Protein AF-A0A8H7DZ50-F1 (afdb_monomer)

Solvent-accessible surface area (backbone atoms only — not comparable to full-atom values): 5069 Å² total; per-residue (Å²): 128,69,67,87,42,66,87,48,54,75,61,54,28,37,52,50,28,50,50,52,34,68,79,33,76,87,52,49,63,64,58,35,18,61,61,34,74,52,63,52,67,58,40,54,32,41,77,69,64,77,42,75,52,70,64,57,53,50,60,74,67,47,93,58,55,74,68,56,49,51,52,51,50,54,50,52,53,54,42,39,76,72,71,43,88,131

Radius of gyration: 19.3 Å; Cα contacts (8 Å, |Δi|>4): 61; chains: 1; bounding box: 40×24×50 Å

Mean predicted aligned error: 6.55 Å

Secondary structure (DSSP, 8-state):
--GGGTTS-HHHHHHHHHHHHHH-TTS-HHHHHHHTT--HHHHHHHHTTSS--HHHHHHHH-SS-HHHHHHHHHHHHHHHHTT---

Sequence (86 aa):
MADKYANLSTSERVDAAVQLIHENPLLSLRKAATICNIHPSSISRRQRGLSRSKEQASQEQQLLTPAEEAILIKYALKYNDWGLPL

pLDDT: mean 89.75, std 7.65, range [51.53, 96.56]

Foldseek 3Di:
DQPPQPPPDLLVLLVQLLVVCVVPVPDDLVNSCVNSVHDSVSNVCPVVVVDDHPVVVVCVPDPDDPVVVVVVVVVVVVVVVVVDDD

Structure (mmCIF, N/CA/C/O backbone):
data_AF-A0A8H7DZ50-F1
#
_entry.id   AF-A0A8H7DZ50-F1
#
loop_
_atom_site.group_PDB
_atom_site.id
_atom_site.type_symbol
_atom_site.label_atom_id
_atom_site.label_alt_id
_atom_site.label_comp_id
_atom_site.label_asym_id
_atom_site.label_entity_id
_atom_site.label_seq_id
_atom_site.pdbx_PDB_ins_code
_atom_site.Cartn_x
_atom_site.Cartn_y
_atom_site.Cartn_z
_atom_site.occupancy
_atom_site.B_iso_or_equiv
_atom_site.auth_seq_id
_atom_site.auth_comp_id
_atom_site.auth_asym_id
_atom_site.auth_atom_id
_atom_site.pdbx_PDB_model_num
ATOM 1 N N . MET A 1 1 ? -25.323 -2.765 1.164 1.00 52.78 1 MET A N 1
ATOM 2 C CA . MET A 1 1 ? -24.050 -2.018 1.338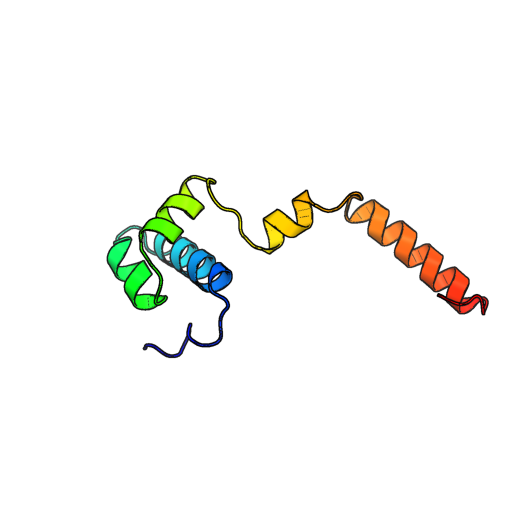 1.00 52.78 1 MET A CA 1
ATOM 3 C C . MET A 1 1 ? -22.816 -2.923 1.474 1.00 52.78 1 MET A C 1
ATOM 5 O O . MET A 1 1 ? -21.718 -2.386 1.446 1.00 52.78 1 MET A O 1
ATOM 9 N N . ALA A 1 2 ? -22.950 -4.256 1.560 1.00 51.53 2 ALA A N 1
ATOM 10 C CA . ALA A 1 2 ? -21.813 -5.172 1.736 1.00 51.53 2 ALA A CA 1
ATOM 11 C C . ALA A 1 2 ? -21.030 -5.497 0.441 1.00 51.53 2 ALA A C 1
ATOM 13 O O . ALA A 1 2 ? -19.896 -5.960 0.517 1.00 51.53 2 ALA A O 1
ATOM 14 N N . ASP A 1 3 ? -21.583 -5.206 -0.740 1.00 62.16 3 ASP A N 1
ATOM 15 C CA . ASP A 1 3 ? -21.039 -5.755 -1.994 1.00 62.16 3 ASP A CA 1
ATOM 16 C C . ASP A 1 3 ? -19.953 -4.897 -2.654 1.00 62.16 3 ASP A C 1
ATOM 18 O O . ASP A 1 3 ? -19.205 -5.393 -3.492 1.00 62.16 3 ASP A O 1
ATOM 22 N N . LYS A 1 4 ? -19.801 -3.623 -2.260 1.00 76.12 4 LYS A N 1
ATOM 23 C CA . LYS A 1 4 ? -18.832 -2.708 -2.900 1.00 76.12 4 LYS A CA 1
ATOM 24 C C . LYS A 1 4 ? -17.382 -3.171 -2.721 1.00 76.12 4 LYS A C 1
ATOM 26 O O . LYS A 1 4 ? -16.547 -2.911 -3.580 1.00 76.12 4 LYS A O 1
ATOM 31 N N . TYR A 1 5 ? -17.091 -3.860 -1.618 1.00 81.44 5 TYR A N 1
ATOM 32 C CA . TYR A 1 5 ? -15.735 -4.274 -1.255 1.00 81.44 5 TYR A CA 1
ATOM 33 C C . TYR A 1 5 ? -15.501 -5.787 -1.364 1.00 81.44 5 TYR A C 1
ATOM 35 O O . TYR A 1 5 ? -14.400 -6.255 -1.081 1.00 81.44 5 TYR A O 1
ATOM 43 N N . ALA A 1 6 ? -16.512 -6.558 -1.780 1.00 80.12 6 ALA A N 1
ATOM 44 C CA . ALA A 1 6 ? -16.449 -8.020 -1.816 1.00 80.12 6 ALA A CA 1
ATOM 45 C C . ALA A 1 6 ? -15.466 -8.552 -2.874 1.00 80.12 6 ALA A C 1
ATOM 47 O O . ALA A 1 6 ? -14.764 -9.528 -2.618 1.00 80.12 6 ALA A O 1
ATOM 48 N N . ASN A 1 7 ? -15.362 -7.865 -4.016 1.00 87.50 7 ASN A N 1
ATOM 49 C CA . ASN A 1 7 ? -14.471 -8.245 -5.119 1.00 87.50 7 ASN A CA 1
ATOM 50 C C . ASN A 1 7 ? -13.019 -7.768 -4.935 1.00 87.50 7 ASN A C 1
ATOM 52 O O . ASN A 1 7 ? -12.157 -8.125 -5.731 1.00 87.50 7 ASN A O 1
ATOM 56 N N . LEU A 1 8 ? -12.743 -6.958 -3.908 1.00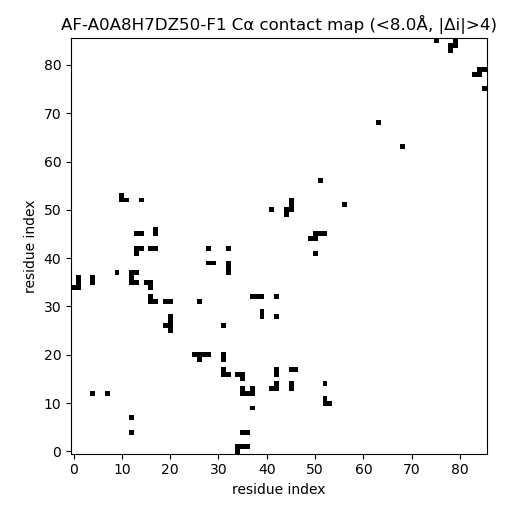 87.50 8 LEU A N 1
ATOM 57 C CA . LEU A 1 8 ? -11.411 -6.407 -3.660 1.00 87.50 8 LEU A CA 1
ATOM 58 C C . LEU A 1 8 ? -10.547 -7.384 -2.862 1.00 87.50 8 LEU A C 1
ATOM 60 O O . LEU A 1 8 ? -11.020 -8.101 -1.960 1.00 87.50 8 LEU A O 1
ATOM 64 N N . SER A 1 9 ? -9.244 -7.345 -3.133 1.00 90.44 9 SER A N 1
ATOM 65 C CA . SER A 1 9 ? -8.266 -8.069 -2.331 1.00 90.44 9 SER A CA 1
ATOM 66 C C . SER A 1 9 ? -8.276 -7.576 -0.881 1.00 90.44 9 SER A C 1
ATOM 68 O O . SER A 1 9 ? -8.731 -6.476 -0.554 1.00 90.44 9 SER A O 1
ATOM 70 N N . THR A 1 10 ? -7.779 -8.398 0.041 1.00 89.94 10 THR A N 1
ATOM 71 C CA . THR A 1 10 ? -7.717 -8.018 1.459 1.00 89.94 10 THR A CA 1
ATOM 72 C C . THR A 1 10 ? -6.874 -6.764 1.683 1.00 89.94 10 THR A C 1
ATOM 74 O O . THR A 1 10 ? -7.242 -5.944 2.520 1.00 89.94 10 THR A O 1
ATOM 77 N N . SER A 1 11 ? -5.783 -6.572 0.929 1.00 90.31 11 SER A N 1
ATOM 78 C CA . SER A 1 11 ? -4.980 -5.345 1.016 1.00 90.31 11 SER A CA 1
ATOM 79 C C . SER A 1 11 ? -5.746 -4.129 0.507 1.00 90.31 11 SER A C 1
ATOM 81 O O . SER A 1 11 ? -5.745 -3.107 1.185 1.00 90.31 11 SER A O 1
ATOM 83 N N . GLU A 1 12 ? -6.421 -4.242 -0.638 1.00 91.75 12 GLU A N 1
ATOM 84 C CA . GLU A 1 12 ? -7.209 -3.144 -1.214 1.00 91.75 12 GLU A CA 1
ATOM 85 C C . GLU A 1 12 ? -8.342 -2.706 -0.285 1.00 91.75 12 GLU A C 1
ATOM 87 O O . GLU A 1 12 ? -8.603 -1.516 -0.137 1.00 91.75 12 GLU A O 1
ATOM 92 N N . ARG A 1 13 ? -8.989 -3.649 0.409 1.00 92.81 13 ARG A N 1
ATOM 93 C CA . ARG A 1 13 ? -9.995 -3.318 1.428 1.00 92.81 13 ARG A CA 1
ATOM 94 C C . ARG A 1 13 ? -9.410 -2.541 2.601 1.00 92.81 13 ARG A C 1
ATOM 96 O O . ARG A 1 13 ? -10.081 -1.669 3.146 1.00 92.81 13 ARG A O 1
ATOM 103 N N . VAL A 1 14 ? -8.175 -2.852 2.998 1.00 93.44 14 VAL A N 1
ATOM 104 C CA . VAL A 1 14 ? -7.463 -2.105 4.043 1.00 93.44 14 VAL A CA 1
ATOM 105 C C . VAL A 1 14 ? -7.131 -0.694 3.561 1.00 93.44 14 VAL A C 1
ATOM 107 O O . VAL A 1 14 ? -7.366 0.249 4.312 1.00 93.44 14 VAL A O 1
ATOM 110 N N . ASP A 1 15 ? -6.659 -0.537 2.323 1.00 93.31 15 ASP A N 1
ATOM 111 C CA . ASP A 1 15 ? -6.394 0.779 1.724 1.00 93.31 15 ASP A CA 1
ATOM 112 C C . ASP A 1 15 ? -7.671 1.622 1.630 1.00 93.31 15 ASP A C 1
ATOM 114 O O . ASP A 1 15 ? -7.700 2.762 2.098 1.00 93.31 15 ASP A O 1
ATOM 118 N N . ALA A 1 16 ? -8.764 1.027 1.150 1.00 93.25 16 ALA A N 1
ATOM 119 C CA . ALA A 1 16 ? -10.063 1.680 1.084 1.00 93.25 16 ALA A CA 1
ATOM 120 C C . ALA A 1 16 ? -10.575 2.105 2.468 1.00 93.25 16 ALA A C 1
ATOM 122 O O . ALA A 1 16 ? -11.103 3.202 2.614 1.00 93.25 16 ALA A O 1
ATOM 123 N N . ALA A 1 17 ? -10.399 1.275 3.501 1.00 93.50 17 ALA A N 1
ATOM 124 C CA . ALA A 1 17 ? -10.807 1.622 4.861 1.00 93.50 17 ALA A CA 1
ATOM 125 C C . ALA A 1 17 ? -9.976 2.769 5.453 1.00 93.50 17 ALA A C 1
ATOM 127 O O . ALA A 1 17 ? -10.516 3.607 6.176 1.00 93.50 17 ALA A O 1
ATOM 128 N N . VAL A 1 18 ? -8.673 2.823 5.151 1.00 93.56 18 VAL A N 1
ATOM 129 C CA . VAL A 1 18 ? -7.803 3.938 5.551 1.00 93.56 18 VAL A CA 1
ATOM 130 C C . VAL A 1 18 ? -8.232 5.231 4.856 1.00 93.56 18 VAL A C 1
ATOM 132 O O . VAL A 1 18 ? -8.357 6.251 5.532 1.00 93.56 18 VAL A O 1
ATOM 135 N N . GLN A 1 19 ? -8.523 5.185 3.552 1.00 93.50 19 GLN A N 1
ATOM 136 C CA . GLN A 1 19 ? -9.052 6.331 2.802 1.00 93.50 19 GLN A CA 1
ATOM 137 C C . GLN A 1 19 ? -10.392 6.811 3.370 1.00 93.50 19 GLN A C 1
ATOM 139 O O . GLN A 1 19 ? -10.560 8.000 3.609 1.00 93.50 19 GLN A O 1
ATOM 144 N N . LEU A 1 20 ? -11.303 5.892 3.703 1.00 93.31 20 LEU A N 1
ATOM 145 C CA . LEU A 1 20 ? -12.614 6.226 4.272 1.00 93.31 20 LEU A CA 1
ATOM 146 C C . LEU A 1 20 ? -12.504 6.984 5.604 1.00 93.31 20 LEU A C 1
ATOM 148 O O . LEU A 1 20 ? -13.272 7.912 5.854 1.00 93.31 20 LEU A O 1
ATOM 152 N N . ILE A 1 21 ? -11.543 6.603 6.454 1.00 93.81 21 ILE A N 1
ATOM 153 C CA . ILE A 1 21 ? -11.245 7.305 7.714 1.00 93.81 21 ILE A CA 1
ATOM 154 C C . ILE A 1 21 ? -10.610 8.673 7.440 1.00 93.81 21 ILE A C 1
ATOM 156 O O . ILE A 1 21 ? -10.891 9.628 8.158 1.00 93.81 21 ILE A O 1
ATOM 160 N N . HIS A 1 22 ? -9.758 8.777 6.419 1.00 92.00 22 HIS A N 1
ATOM 161 C CA . HIS A 1 22 ? -9.126 10.041 6.045 1.00 92.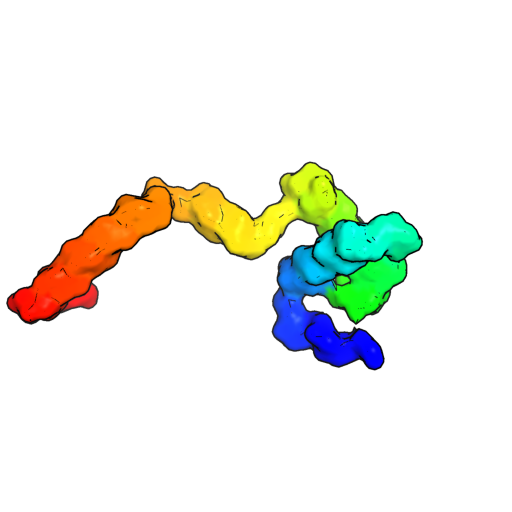00 22 HIS A CA 1
ATOM 162 C C . HIS A 1 22 ? -10.146 11.058 5.509 1.00 92.00 22 HIS A C 1
ATOM 164 O O . HIS A 1 22 ? -10.130 12.214 5.920 1.00 92.00 22 HIS A O 1
ATOM 170 N N . GLU A 1 23 ? -11.071 10.612 4.658 1.00 94.56 23 GLU A N 1
ATOM 171 C CA . GLU A 1 23 ? -12.165 11.427 4.116 1.00 94.56 23 GLU A CA 1
ATOM 172 C C . GLU A 1 23 ? -13.210 11.791 5.181 1.00 94.56 23 GLU A C 1
ATOM 174 O O . GLU A 1 23 ? -13.824 12.852 5.112 1.00 94.56 23 GLU A O 1
ATOM 179 N N . ASN A 1 24 ? -13.409 10.926 6.182 1.00 93.19 24 ASN A N 1
ATOM 180 C CA . ASN A 1 24 ? -14.381 11.128 7.256 1.00 93.19 24 ASN A CA 1
ATOM 181 C C . ASN A 1 24 ? -13.723 10.947 8.635 1.00 93.19 24 ASN A C 1
ATOM 183 O O . ASN A 1 24 ? -13.870 9.886 9.245 1.00 93.19 24 ASN A O 1
ATOM 187 N N . PRO A 1 25 ? -13.071 11.984 9.193 1.00 88.31 25 PRO A N 1
ATOM 188 C CA . PRO A 1 25 ? -12.314 11.876 10.448 1.00 88.31 25 PRO A CA 1
ATOM 189 C C . PRO A 1 25 ? -13.149 11.471 11.675 1.00 88.31 25 PRO A C 1
ATOM 191 O O . PRO A 1 25 ? -12.619 10.948 12.652 1.00 88.31 25 PRO A O 1
ATOM 194 N N . LEU A 1 26 ? -14.467 11.701 11.638 1.00 92.25 26 LEU A N 1
ATOM 195 C CA . LEU A 1 26 ? -15.411 11.299 12.690 1.00 92.25 26 LEU A CA 1
ATOM 196 C C . LEU A 1 26 ? -15.794 9.812 12.617 1.00 92.25 26 LEU A C 1
ATOM 198 O O . LEU A 1 26 ? -16.438 9.278 13.527 1.00 92.25 26 LEU A O 1
ATOM 202 N N . LEU A 1 27 ? -15.441 9.131 11.527 1.00 92.56 27 LEU A N 1
ATOM 203 C CA . LEU A 1 27 ? -15.722 7.721 11.353 1.00 92.56 27 LEU A CA 1
ATOM 204 C C . LEU A 1 27 ? -14.790 6.897 12.238 1.00 92.56 27 LEU A C 1
ATOM 206 O O . LEU A 1 27 ? -13.568 6.924 12.108 1.00 92.56 27 LEU A O 1
ATOM 210 N N . SER A 1 28 ? -15.379 6.100 13.127 1.00 93.00 28 SER A N 1
ATOM 211 C CA . SER A 1 28 ? -14.582 5.215 13.965 1.00 93.00 28 SER A CA 1
ATOM 212 C C . SER A 1 28 ? -13.939 4.103 13.139 1.00 93.00 28 SER A C 1
ATOM 214 O O . SER A 1 28 ? -14.533 3.547 12.212 1.00 93.00 28 SER A O 1
ATOM 216 N N . LEU A 1 29 ? -12.740 3.703 13.557 1.00 91.25 29 LEU A N 1
ATOM 217 C CA . LEU A 1 29 ? -11.983 2.630 12.918 1.00 91.25 29 LEU A CA 1
ATOM 218 C C . LEU A 1 29 ? -12.783 1.316 12.860 1.00 91.25 29 LEU A C 1
ATOM 220 O O . LEU A 1 29 ? -12.741 0.607 11.858 1.00 91.25 29 LEU A O 1
ATOM 224 N N . ARG A 1 30 ? -13.587 1.020 13.895 1.00 92.62 30 ARG A N 1
ATOM 225 C CA . ARG A 1 30 ? -14.508 -0.130 13.894 1.00 92.62 30 ARG A CA 1
ATOM 226 C C . ARG A 1 30 ? -15.566 -0.030 12.797 1.00 92.62 30 ARG A C 1
ATOM 228 O O . ARG A 1 30 ? -15.804 -1.024 12.127 1.00 92.62 30 ARG A O 1
ATOM 235 N N . LYS A 1 31 ? -16.184 1.140 12.601 1.00 92.81 31 LYS A N 1
ATOM 236 C CA . LYS A 1 31 ? -17.195 1.323 11.548 1.00 92.81 31 LYS A CA 1
ATOM 237 C C . LYS A 1 31 ? -16.577 1.165 10.159 1.00 92.81 31 LYS A C 1
ATOM 239 O O . LYS A 1 31 ? -17.145 0.455 9.337 1.00 92.81 31 LYS A O 1
ATOM 244 N N . ALA A 1 32 ? -15.399 1.744 9.925 1.00 92.06 32 ALA A N 1
ATOM 245 C CA . ALA A 1 32 ? -14.661 1.559 8.674 1.00 92.06 32 ALA A CA 1
ATOM 246 C C . ALA A 1 32 ? -14.326 0.077 8.416 1.00 92.06 32 ALA A C 1
ATOM 248 O O . ALA A 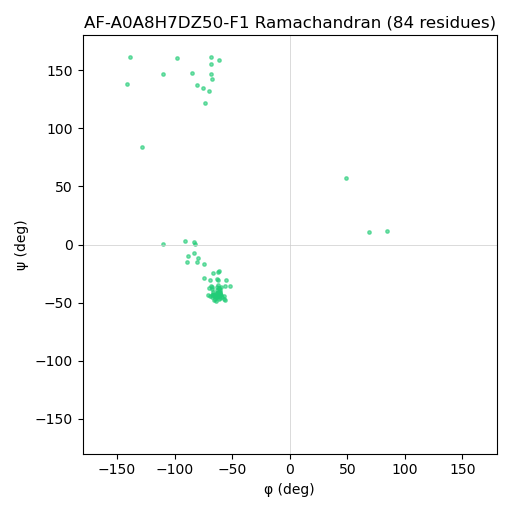1 32 ? -14.536 -0.433 7.318 1.00 92.06 32 ALA A O 1
ATOM 249 N N . ALA A 1 33 ? -13.889 -0.640 9.454 1.00 92.56 33 ALA A N 1
ATOM 250 C CA . ALA A 1 33 ? -13.601 -2.069 9.389 1.00 92.56 33 ALA A CA 1
ATOM 251 C C . ALA A 1 33 ? -14.836 -2.910 9.023 1.00 92.56 33 ALA A C 1
ATOM 253 O O . ALA A 1 33 ? -14.735 -3.818 8.199 1.00 92.56 33 ALA A O 1
ATOM 254 N N . THR A 1 34 ? -16.006 -2.582 9.582 1.00 93.06 34 THR A N 1
ATOM 255 C CA . THR A 1 34 ? -17.275 -3.233 9.228 1.00 93.06 34 THR A CA 1
ATOM 256 C C . THR A 1 34 ? -17.671 -2.957 7.778 1.00 93.06 34 THR A C 1
ATOM 258 O O . THR A 1 34 ? -18.055 -3.885 7.075 1.00 93.06 34 THR A O 1
ATOM 261 N N . ILE A 1 35 ? -17.546 -1.708 7.314 1.00 92.00 35 ILE A N 1
ATOM 262 C CA . ILE A 1 35 ? -17.894 -1.314 5.937 1.00 92.00 35 ILE A CA 1
ATOM 263 C C . ILE A 1 35 ? -17.032 -2.069 4.916 1.00 92.00 35 ILE A C 1
ATOM 265 O O . ILE A 1 35 ? -17.551 -2.571 3.921 1.00 92.00 35 ILE A O 1
ATOM 269 N N . CYS A 1 36 ? -15.729 -2.181 5.177 1.00 91.00 36 CYS A N 1
ATOM 270 C CA . CYS A 1 36 ? -14.780 -2.832 4.274 1.00 91.00 36 CYS A CA 1
ATOM 271 C C . CYS A 1 36 ? -14.593 -4.336 4.546 1.00 91.00 36 CYS A C 1
ATOM 273 O O . CYS A 1 36 ? -13.778 -4.972 3.880 1.00 91.00 36 CYS A O 1
ATOM 275 N N . ASN A 1 37 ? -15.332 -4.913 5.501 1.00 91.88 37 ASN A N 1
ATOM 276 C CA . ASN A 1 37 ? -15.247 -6.317 5.912 1.00 91.88 37 ASN A CA 1
ATOM 277 C C . ASN A 1 37 ? -13.804 -6.796 6.182 1.00 91.88 37 ASN A C 1
ATOM 279 O O . ASN A 1 37 ? -13.299 -7.732 5.552 1.00 91.88 37 ASN A O 1
ATOM 283 N N . ILE A 1 38 ? -13.119 -6.110 7.099 1.00 92.62 38 ILE A N 1
ATOM 284 C CA . ILE A 1 38 ? -11.738 -6.403 7.509 1.00 92.62 38 ILE A CA 1
ATOM 285 C C . ILE A 1 38 ? -11.570 -6.279 9.021 1.00 92.62 38 ILE A C 1
ATOM 287 O O . ILE A 1 38 ? -12.358 -5.632 9.705 1.00 92.62 38 ILE A O 1
ATOM 291 N N . HIS A 1 39 ? -10.503 -6.867 9.560 1.00 93.62 39 HIS A N 1
ATOM 292 C CA . HIS A 1 39 ? -10.206 -6.733 10.980 1.00 93.62 39 HIS A CA 1
ATOM 293 C C . HIS A 1 39 ? -9.625 -5.335 11.303 1.00 93.62 39 HIS A C 1
ATOM 295 O O . HIS A 1 39 ? -8.697 -4.889 10.620 1.00 93.62 39 HIS A O 1
ATOM 301 N N . PRO A 1 40 ? -10.082 -4.657 12.377 1.00 93.25 40 PRO A N 1
ATOM 302 C CA . PRO A 1 40 ? -9.581 -3.342 12.798 1.00 93.25 40 PRO A CA 1
ATOM 303 C C . PRO A 1 40 ? -8.053 -3.261 12.959 1.00 93.25 40 PRO A C 1
ATOM 305 O O . PRO A 1 40 ? -7.433 -2.245 12.642 1.00 93.25 40 PRO A O 1
ATOM 308 N N . SER A 1 41 ? -7.416 -4.340 13.423 1.00 94.75 41 SER A N 1
ATOM 309 C CA . SER A 1 41 ? -5.954 -4.368 13.595 1.00 94.75 41 SER A CA 1
ATOM 310 C C . SER A 1 41 ? -5.195 -4.189 12.276 1.00 94.75 41 SER A C 1
ATOM 312 O O . SER A 1 41 ? -4.114 -3.600 12.285 1.00 94.75 41 SER A O 1
ATOM 314 N N . SER A 1 42 ? -5.759 -4.630 11.147 1.00 93.88 42 SER A N 1
ATOM 315 C CA . SER A 1 42 ? -5.148 -4.469 9.824 1.00 93.88 42 SER A CA 1
ATOM 316 C C . SER A 1 42 ? -5.090 -2.999 9.411 1.00 93.88 42 SER A C 1
ATOM 318 O O . SER A 1 42 ? -4.056 -2.540 8.931 1.00 93.88 42 SER A O 1
ATOM 320 N N . ILE A 1 43 ? -6.158 -2.240 9.682 1.00 94.06 43 ILE A N 1
ATOM 321 C CA . ILE A 1 43 ? -6.214 -0.789 9.441 1.00 94.06 43 ILE A CA 1
ATOM 322 C C . ILE A 1 43 ? -5.193 -0.072 10.326 1.00 94.06 43 ILE A C 1
ATOM 324 O O . ILE A 1 43 ? -4.399 0.727 9.839 1.00 94.06 43 ILE A O 1
ATOM 328 N N . SER A 1 44 ? -5.170 -0.394 11.624 1.00 94.25 44 SER A N 1
ATOM 329 C CA . SER A 1 44 ? -4.247 0.241 12.572 1.00 94.25 44 SER A CA 1
ATOM 330 C C . SER A 1 44 ? -2.781 -0.002 12.202 1.00 94.25 44 SER A C 1
ATOM 332 O O . SER A 1 44 ? -1.969 0.922 12.243 1.00 94.25 44 SER A O 1
ATOM 334 N N . ARG A 1 45 ? -2.434 -1.224 11.779 1.00 94.38 45 ARG A N 1
ATOM 335 C CA . ARG A 1 45 ? -1.093 -1.535 11.271 1.00 94.38 45 ARG A CA 1
ATOM 336 C C . ARG A 1 45 ? -0.748 -0.751 10.006 1.00 94.38 45 ARG A C 1
ATOM 338 O O . ARG A 1 45 ? 0.378 -0.275 9.910 1.00 94.38 45 ARG A O 1
ATOM 345 N N . ARG A 1 46 ? -1.689 -0.607 9.064 1.00 93.81 46 ARG A N 1
ATOM 346 C CA . ARG A 1 46 ? -1.499 0.178 7.831 1.00 93.81 46 ARG A CA 1
ATOM 347 C C . ARG A 1 46 ? -1.260 1.658 8.144 1.00 93.81 46 ARG A C 1
ATOM 349 O O . ARG A 1 46 ? -0.297 2.217 7.642 1.00 93.81 46 ARG A O 1
ATOM 356 N N . GLN A 1 47 ? -2.037 2.255 9.051 1.00 90.81 47 GLN A N 1
ATOM 357 C CA . GLN A 1 47 ? -1.842 3.648 9.489 1.00 90.81 47 GLN A CA 1
ATOM 358 C C . GLN A 1 47 ? -0.494 3.883 10.181 1.00 90.81 47 GLN A C 1
ATOM 360 O O . GLN A 1 47 ? 0.102 4.944 10.035 1.00 90.81 47 GLN A O 1
ATOM 365 N N . ARG A 1 48 ? 0.000 2.892 10.930 1.00 92.25 48 ARG A N 1
ATOM 366 C CA . ARG A 1 48 ? 1.306 2.956 11.606 1.00 92.25 48 ARG A CA 1
ATOM 367 C C . ARG A 1 48 ? 2.488 2.609 10.695 1.00 92.25 48 ARG A C 1
ATOM 369 O O . ARG A 1 48 ? 3.608 2.540 11.185 1.00 92.25 4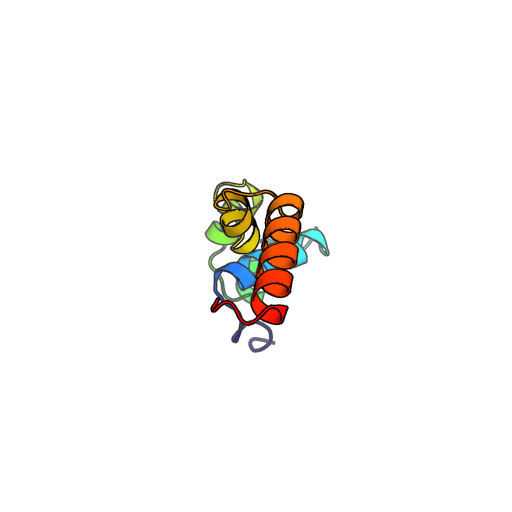8 ARG A O 1
ATOM 376 N N . GLY A 1 49 ? 2.253 2.305 9.416 1.00 90.00 49 GLY A N 1
ATOM 377 C CA . GLY A 1 49 ? 3.303 1.870 8.489 1.00 90.00 49 GLY A CA 1
ATOM 378 C C . GLY A 1 49 ? 3.889 0.482 8.793 1.00 90.00 49 GLY A C 1
ATOM 379 O O . GLY A 1 49 ? 4.875 0.088 8.182 1.00 90.00 49 GLY A O 1
ATOM 380 N N . LEU A 1 50 ? 3.281 -0.289 9.703 1.00 90.38 50 LEU A N 1
ATOM 381 C CA . LEU A 1 50 ? 3.718 -1.650 10.059 1.00 90.38 50 LEU A CA 1
ATOM 382 C C . LEU A 1 50 ? 3.367 -2.682 8.981 1.00 90.38 50 LEU A C 1
ATOM 384 O O . LEU A 1 50 ? 3.867 -3.802 8.986 1.00 90.38 50 LEU A O 1
ATOM 388 N N . SER A 1 51 ? 2.454 -2.334 8.078 1.00 91.00 51 SER A N 1
ATOM 389 C CA . SER A 1 51 ? 2.146 -3.120 6.888 1.00 91.00 51 SER A CA 1
ATOM 390 C C . SER A 1 51 ? 1.903 -2.185 5.722 1.00 91.00 51 SER A C 1
ATOM 392 O O . SER A 1 51 ? 1.195 -1.197 5.896 1.00 91.00 51 SER A O 1
ATOM 394 N N . ARG A 1 52 ? 2.428 -2.529 4.549 1.00 88.12 52 ARG A N 1
ATOM 395 C CA . ARG A 1 52 ? 2.401 -1.683 3.349 1.00 88.12 52 ARG A CA 1
ATOM 396 C C . ARG A 1 52 ? 1.272 -2.076 2.406 1.00 88.12 52 ARG A C 1
ATOM 398 O O . ARG A 1 52 ? 0.727 -3.181 2.532 1.00 88.12 52 ARG A O 1
ATOM 405 N N . SER A 1 53 ? 0.892 -1.166 1.511 1.00 88.38 53 SER A N 1
ATOM 406 C CA . SER A 1 53 ? 0.031 -1.517 0.380 1.00 88.38 53 SER A CA 1
ATOM 407 C C . SER A 1 53 ? 0.793 -2.420 -0.594 1.00 88.38 53 SER A C 1
ATOM 409 O O . SER A 1 53 ? 2.025 -2.502 -0.565 1.00 88.38 53 SER A O 1
ATOM 411 N N . LYS A 1 54 ? 0.056 -3.125 -1.455 1.00 86.12 54 LYS A N 1
ATOM 412 C CA . LYS A 1 54 ? 0.657 -4.011 -2.456 1.00 86.12 54 LYS A CA 1
ATOM 413 C C . LYS A 1 54 ? 1.535 -3.233 -3.444 1.00 86.12 54 LYS A C 1
ATOM 415 O O . LYS A 1 54 ? 2.624 -3.692 -3.763 1.00 86.12 54 LYS A O 1
ATOM 420 N N . GLU A 1 55 ? 1.094 -2.051 -3.871 1.00 85.69 55 GLU A N 1
ATOM 421 C CA . GLU A 1 55 ? 1.877 -1.167 -4.746 1.00 85.69 55 GLU A CA 1
ATOM 422 C C . GLU A 1 55 ? 3.151 -0.667 -4.078 1.00 85.69 55 GLU A C 1
ATOM 424 O O . GLU A 1 55 ? 4.211 -0.753 -4.684 1.00 85.69 55 GLU A O 1
ATOM 429 N N . GLN A 1 56 ? 3.080 -0.222 -2.821 1.00 86.31 56 GLN A N 1
ATOM 430 C CA . GLN A 1 56 ? 4.271 0.218 -2.090 1.00 86.31 56 GLN A CA 1
ATOM 431 C C . GLN A 1 56 ? 5.290 -0.912 -1.949 1.00 86.31 56 GLN A C 1
ATOM 433 O O . GLN A 1 56 ? 6.467 -0.719 -2.228 1.00 86.31 56 GLN A O 1
ATOM 438 N N . ALA A 1 57 ? 4.834 -2.108 -1.566 1.00 87.81 57 ALA A N 1
ATOM 439 C CA . ALA A 1 57 ? 5.710 -3.269 -1.477 1.00 87.81 57 ALA A CA 1
ATOM 440 C C . ALA A 1 57 ? 6.325 -3.630 -2.839 1.00 87.81 57 ALA A C 1
ATOM 442 O O . ALA A 1 57 ? 7.495 -3.987 -2.896 1.00 87.81 57 ALA A O 1
ATOM 443 N N . SER A 1 58 ? 5.556 -3.511 -3.927 1.00 88.06 58 SER A N 1
ATOM 444 C CA . SER A 1 58 ? 6.052 -3.747 -5.285 1.00 88.06 58 SER A CA 1
ATOM 445 C C . SER A 1 58 ? 7.122 -2.733 -5.681 1.00 88.06 58 SER A C 1
ATOM 447 O O . SER A 1 58 ? 8.165 -3.132 -6.177 1.00 88.06 58 SER A O 1
ATOM 449 N N . GLN A 1 59 ? 6.887 -1.440 -5.443 1.00 85.38 59 GLN A N 1
ATOM 450 C CA . GLN A 1 59 ? 7.837 -0.372 -5.769 1.00 85.38 59 GLN A CA 1
ATOM 451 C C . GLN A 1 59 ? 9.138 -0.505 -4.972 1.00 85.38 59 GLN A C 1
ATOM 453 O O . GLN A 1 59 ? 10.217 -0.363 -5.530 1.00 85.38 59 GLN A O 1
ATOM 458 N N . GLU A 1 60 ? 9.058 -0.836 -3.681 1.00 85.62 60 GLU A N 1
ATOM 459 C CA . GLU A 1 60 ? 10.243 -1.049 -2.836 1.00 85.62 60 GLU A CA 1
ATOM 460 C C . GLU A 1 60 ? 11.067 -2.283 -3.239 1.00 85.62 60 GLU A C 1
ATOM 462 O O . GLU A 1 60 ? 12.253 -2.358 -2.928 1.00 85.62 60 GLU A O 1
ATOM 467 N N . GLN A 1 61 ? 10.445 -3.269 -3.892 1.00 88.50 61 GLN A N 1
ATOM 468 C CA . GLN A 1 61 ? 11.112 -4.486 -4.363 1.00 88.50 61 GLN A CA 1
ATOM 469 C C . GLN A 1 61 ? 11.710 -4.339 -5.767 1.00 88.50 61 GLN A C 1
ATOM 471 O O . GLN A 1 61 ? 12.449 -5.223 -6.204 1.00 88.50 61 GLN A O 1
ATOM 476 N N . GLN A 1 62 ? 11.401 -3.255 -6.484 1.00 88.94 62 GLN A N 1
ATOM 477 C CA . GLN A 1 62 ? 11.992 -2.997 -7.791 1.00 88.94 62 GLN A CA 1
ATOM 478 C C . GLN A 1 62 ? 13.474 -2.639 -7.642 1.00 88.94 62 GLN A C 1
ATOM 480 O O . GLN A 1 62 ? 13.860 -1.803 -6.830 1.00 88.94 62 GLN A O 1
ATOM 485 N N . LEU A 1 63 ? 14.312 -3.284 -8.455 1.00 90.62 63 LEU A N 1
ATOM 486 C CA . LEU A 1 63 ? 15.747 -2.991 -8.527 1.00 90.62 63 LEU A CA 1
ATOM 487 C C . LEU A 1 63 ? 16.040 -1.690 -9.277 1.00 90.62 63 LEU A C 1
ATOM 489 O O . LEU A 1 63 ? 17.062 -1.056 -9.040 1.00 90.62 63 LEU A O 1
ATOM 493 N N . LEU A 1 64 ? 15.159 -1.338 -10.208 1.00 91.56 64 LEU A N 1
ATOM 494 C CA . LEU A 1 64 ? 15.302 -0.199 -11.098 1.00 91.56 64 LEU A CA 1
ATOM 495 C C . LEU A 1 64 ? 14.293 0.870 -10.719 1.00 91.56 64 LEU A C 1
ATOM 497 O O . LEU A 1 64 ? 13.169 0.572 -10.316 1.00 91.56 64 LEU A O 1
ATOM 501 N N . THR A 1 65 ? 14.679 2.123 -10.909 1.00 90.06 65 THR A N 1
ATOM 502 C CA . THR A 1 65 ? 13.723 3.224 -10.862 1.00 90.06 65 THR A CA 1
ATOM 503 C C . THR A 1 65 ? 12.763 3.144 -12.057 1.00 90.06 65 THR A C 1
ATOM 505 O O . THR A 1 65 ? 13.146 2.650 -13.123 1.00 90.06 65 THR A O 1
ATOM 508 N N . PRO A 1 66 ? 11.545 3.709 -11.955 1.00 88.81 66 PRO A N 1
ATOM 509 C CA . PRO A 1 66 ? 10.604 3.735 -13.078 1.00 88.81 66 PRO A CA 1
ATOM 510 C C . PRO A 1 66 ? 11.184 4.366 -14.356 1.00 88.81 66 PRO A C 1
ATOM 512 O O . PRO A 1 66 ? 10.823 3.985 -15.467 1.00 88.81 66 PRO A O 1
ATOM 515 N N . ALA A 1 67 ? 12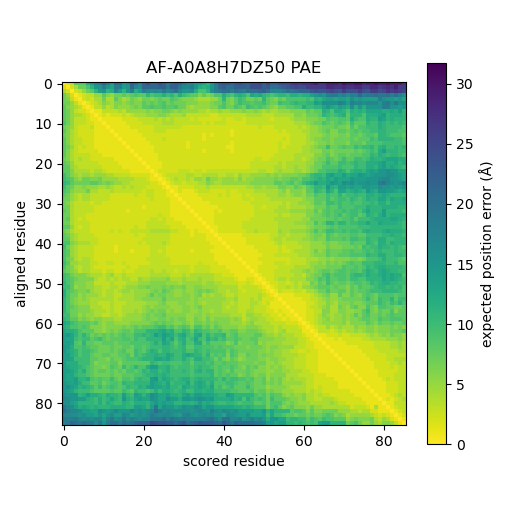.105 5.326 -14.213 1.00 91.94 67 ALA A N 1
ATOM 516 C CA . ALA A 1 67 ? 12.782 5.955 -15.342 1.00 91.94 67 ALA A CA 1
ATOM 517 C C . ALA A 1 67 ? 13.782 5.006 -16.025 1.00 91.94 67 ALA A C 1
ATOM 519 O O . ALA A 1 67 ? 13.823 4.938 -17.253 1.00 91.94 67 ALA A O 1
ATOM 520 N N . GLU A 1 68 ? 14.568 4.259 -15.249 1.00 93.88 68 GLU A N 1
ATOM 521 C CA . GLU A 1 68 ? 15.514 3.269 -15.778 1.00 93.88 68 GLU A CA 1
ATOM 522 C C . GLU A 1 68 ? 14.785 2.104 -16.451 1.00 93.88 68 GLU A C 1
ATOM 524 O O . GLU A 1 68 ? 15.153 1.702 -17.556 1.00 93.88 68 GLU A O 1
ATOM 529 N N . GLU A 1 69 ? 13.709 1.613 -15.833 1.00 92.75 69 GLU A N 1
ATOM 530 C CA . GLU A 1 69 ? 12.851 0.57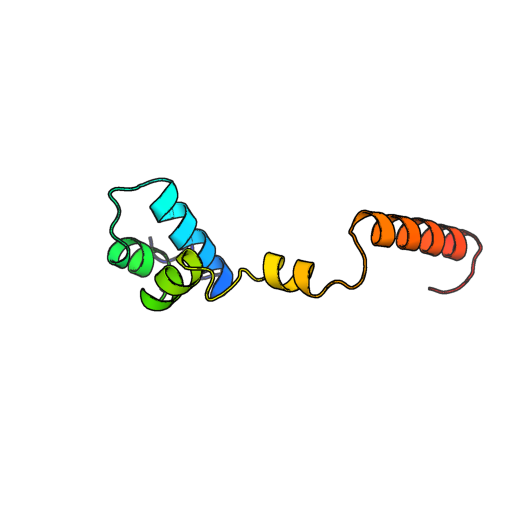9 -16.411 1.00 92.75 69 GLU A CA 1
ATOM 531 C C . GLU A 1 69 ? 12.266 1.040 -17.757 1.00 92.75 69 GLU A C 1
ATOM 533 O O . GLU A 1 69 ? 12.363 0.326 -18.756 1.00 92.75 69 GLU A O 1
ATOM 538 N N . ALA A 1 70 ? 11.766 2.279 -17.836 1.00 94.31 70 ALA A N 1
ATOM 539 C CA . ALA A 1 70 ? 11.251 2.849 -19.081 1.00 94.31 70 ALA A CA 1
ATOM 540 C C . ALA A 1 70 ? 12.318 2.943 -20.187 1.00 94.31 70 ALA A C 1
ATOM 542 O O . ALA A 1 70 ? 12.021 2.715 -21.364 1.00 94.31 70 ALA A O 1
ATOM 543 N N . ILE A 1 71 ? 13.568 3.257 -19.829 1.00 96.56 71 ILE A N 1
ATOM 544 C CA . ILE A 1 71 ? 14.686 3.288 -20.779 1.00 96.56 71 ILE A CA 1
ATOM 545 C C . ILE A 1 71 ? 14.966 1.882 -21.318 1.00 96.56 71 ILE A C 1
ATOM 547 O O . ILE A 1 71 ? 15.079 1.715 -22.534 1.00 96.56 71 ILE A O 1
ATOM 551 N N . LEU A 1 72 ? 15.045 0.872 -20.448 1.00 94.44 72 LEU A N 1
ATOM 552 C CA . LEU A 1 72 ? 15.269 -0.513 -20.868 1.00 94.44 72 LEU A CA 1
ATOM 553 C C . LEU A 1 72 ? 1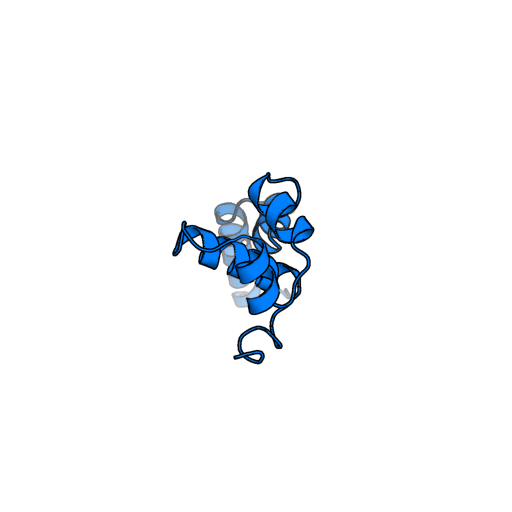4.138 -1.026 -21.758 1.00 94.44 72 LEU A C 1
ATOM 555 O O . LEU A 1 72 ? 14.423 -1.587 -22.814 1.00 94.44 72 LEU A O 1
ATOM 559 N N . ILE A 1 73 ? 12.878 -0.764 -21.397 1.00 94.38 73 ILE A N 1
ATOM 560 C CA . ILE A 1 73 ? 11.708 -1.120 -22.214 1.00 94.38 73 ILE A CA 1
ATOM 561 C C . ILE A 1 73 ? 11.813 -0.481 -23.600 1.00 94.38 73 ILE A C 1
ATOM 563 O O . ILE A 1 73 ? 11.647 -1.162 -24.610 1.00 94.38 73 ILE A O 1
ATOM 567 N N . LYS A 1 74 ? 12.145 0.813 -23.673 1.00 95.81 74 LYS A N 1
ATOM 568 C CA . LYS A 1 74 ? 12.316 1.518 -24.950 1.00 95.81 74 LYS A CA 1
ATOM 569 C C . LYS A 1 74 ? 13.369 0.849 -25.835 1.00 95.81 74 LYS A C 1
ATOM 571 O O . LYS A 1 74 ? 13.152 0.711 -27.038 1.00 95.81 74 LYS A O 1
ATOM 576 N N . TYR A 1 75 ? 14.507 0.456 -25.266 1.00 94.81 75 TYR A N 1
ATOM 577 C CA . TYR A 1 75 ? 15.543 -0.242 -26.026 1.00 94.81 75 TYR A CA 1
ATOM 578 C C . TYR A 1 75 ? 15.111 -1.653 -26.420 1.00 94.81 75 TYR A C 1
ATOM 580 O O . TYR A 1 75 ? 15.293 -2.014 -27.577 1.00 94.81 75 TYR A O 1
ATOM 588 N N . ALA A 1 76 ? 14.501 -2.417 -25.513 1.00 94.69 76 ALA A N 1
ATOM 589 C CA . ALA A 1 76 ? 13.999 -3.760 -25.787 1.00 94.69 76 ALA A CA 1
ATOM 590 C C . ALA A 1 76 ? 13.003 -3.758 -26.959 1.00 94.69 76 ALA A C 1
ATOM 592 O O . ALA A 1 76 ? 13.174 -4.514 -27.911 1.00 94.69 76 ALA A O 1
ATOM 593 N N . LEU A 1 77 ? 12.037 -2.834 -26.955 1.00 94.69 77 LEU A N 1
ATOM 594 C CA . LEU A 1 77 ? 11.090 -2.658 -28.061 1.00 94.69 77 LEU A CA 1
ATOM 595 C C . LEU A 1 77 ? 11.798 -2.308 -29.374 1.00 94.69 77 LEU A C 1
ATOM 597 O O . LEU A 1 77 ? 11.499 -2.891 -30.409 1.00 94.69 77 LEU A O 1
ATOM 601 N N . LYS A 1 78 ? 12.798 -1.424 -29.332 1.00 94.00 78 LYS A N 1
ATOM 602 C CA . LYS A 1 78 ? 13.594 -1.081 -30.516 1.00 94.00 78 LYS A CA 1
ATOM 603 C C . LYS A 1 78 ? 14.371 -2.282 -31.073 1.00 94.00 78 LYS A C 1
ATOM 605 O O . LYS A 1 78 ? 14.478 -2.420 -32.287 1.00 94.00 78 LYS A O 1
ATOM 610 N N . TYR A 1 79 ? 14.922 -3.138 -30.211 1.00 92.81 79 TYR A N 1
ATOM 611 C CA . TYR A 1 79 ? 15.591 -4.373 -30.633 1.00 92.81 79 TYR A CA 1
ATOM 612 C C . TYR A 1 79 ? 14.599 -5.373 -31.238 1.00 92.81 79 TYR A C 1
ATOM 614 O O . TYR A 1 79 ? 14.910 -6.000 -32.250 1.00 92.81 79 TYR A O 1
ATOM 622 N N . ASN A 1 80 ? 13.394 -5.463 -30.676 1.00 92.94 80 ASN A N 1
ATOM 623 C CA . ASN A 1 80 ? 12.312 -6.265 -31.236 1.00 92.94 80 ASN A CA 1
ATOM 624 C C . ASN A 1 80 ? 11.893 -5.786 -32.631 1.00 92.94 80 ASN A C 1
ATOM 626 O O . ASN A 1 80 ? 11.735 -6.599 -33.538 1.00 92.94 80 ASN A O 1
ATOM 630 N N . ASP A 1 81 ? 11.797 -4.471 -32.836 1.00 93.31 81 ASP A N 1
ATOM 631 C CA . ASP A 1 81 ? 11.515 -3.882 -34.153 1.00 93.31 81 ASP A CA 1
ATOM 632 C C . ASP A 1 81 ? 12.617 -4.193 -35.183 1.00 93.31 81 ASP A C 1
ATOM 634 O O . ASP A 1 81 ? 12.371 -4.204 -36.388 1.00 93.31 81 ASP A O 1
ATOM 638 N N . TRP A 1 82 ? 13.837 -4.487 -34.724 1.00 92.44 82 TRP A N 1
ATOM 639 C CA . TRP A 1 82 ? 14.939 -4.973 -35.560 1.00 92.44 82 TRP A CA 1
ATOM 640 C C . TRP A 1 82 ? 14.903 -6.487 -35.820 1.00 92.44 82 TRP A C 1
ATOM 642 O O . TRP A 1 82 ? 15.786 -7.008 -36.500 1.00 92.44 82 TRP A O 1
ATOM 652 N N . GLY A 1 83 ? 13.888 -7.191 -35.315 1.00 91.69 83 GLY A N 1
ATOM 653 C CA . GLY A 1 83 ? 13.685 -8.626 -35.512 1.00 91.69 83 GLY A CA 1
ATOM 654 C C . GLY A 1 83 ? 14.451 -9.518 -34.534 1.00 91.69 83 GLY A C 1
ATOM 655 O O . GLY A 1 83 ? 14.524 -10.727 -34.752 1.00 91.69 83 GLY A O 1
ATOM 656 N N . LEU A 1 84 ? 15.031 -8.952 -33.471 1.00 89.44 84 LEU A N 1
ATOM 657 C CA . LEU A 1 84 ? 15.616 -9.738 -32.385 1.00 89.44 84 LEU A CA 1
ATOM 658 C C . LEU A 1 84 ? 14.503 -10.206 -31.436 1.00 89.44 84 LEU A C 1
ATOM 660 O O . LEU A 1 84 ? 13.626 -9.411 -31.107 1.00 89.44 84 LEU A O 1
ATOM 664 N N . PRO A 1 85 ? 14.521 -11.467 -30.978 1.00 81.94 85 PRO A N 1
ATOM 665 C CA . PRO A 1 85 ? 13.509 -11.962 -30.056 1.00 81.94 85 PRO A CA 1
ATOM 666 C C . PRO A 1 85 ? 13.624 -11.288 -28.6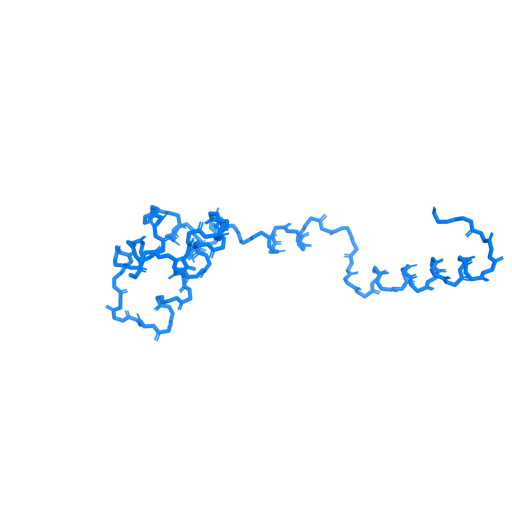83 1.00 81.94 85 PRO A C 1
ATOM 668 O O . PRO A 1 85 ? 14.733 -11.044 -28.196 1.00 81.94 85 PRO A O 1
ATOM 671 N N . LEU A 1 86 ? 12.462 -11.026 -28.082 1.00 75.50 86 LEU A N 1
ATOM 672 C CA . LEU A 1 86 ? 12.293 -10.607 -26.687 1.00 75.50 86 LEU A CA 1
ATOM 673 C C . LEU A 1 86 ? 12.231 -11.807 -25.742 1.00 75.50 86 LEU A C 1
ATOM 675 O O . LEU A 1 86 ? 11.593 -12.817 -26.117 1.00 75.50 86 LEU A O 1
#

Organism: NCBI:txid364733

Nearest PDB structures (foldseek):
  4pcq-assembly2_C  TM=7.196E-01  e=2.086E-01  Mycobacterium tuberculosis H37Rv
  2qz8-assembly1_B-2  TM=6.611E-01  e=3.237E-01  Mycobacterium tuberculosis H37Rv
  3r61-assembly1_B  TM=5.418E-01  e=2.086E-01  Bacillus subtilis
  4hx8-assembly1_B  TM=5.464E-01  e=2.221E-01  Bacillus subtilis subsp. subtilis str. 168
  6sdk-assembly1_B  TM=5.162E-01  e=2.568E+00  Bacillus subtilis subsp. subtilis str. 168